Protein AF-0000000065836319 (afdb_homodimer)

Solvent-accessible surface area (backbone atoms only — not comparable to full-atom values): 7153 Å² total; per-residue (Å²): 93,76,47,77,40,39,25,77,70,63,59,29,60,67,56,48,50,39,41,51,50,47,42,59,68,40,61,36,52,79,43,80,46,77,33,65,90,71,24,29,36,38,37,32,33,34,78,82,41,46,71,67,59,45,51,50,27,38,43,72,52,71,42,54,74,104,92,77,47,77,39,39,24,77,69,62,60,30,60,66,56,49,50,38,40,53,50,46,42,60,69,40,61,38,51,76,45,78,47,76,33,66,91,72,22,29,37,40,36,32,34,34,79,82,41,47,71,67,58,44,51,50,26,38,43,72,52,69,41,56,74,105

Secondary structure (DSSP, 8-state):
-EEEEE-TT---HHHHHHHHHHHHTSTTEEEEEEETTTTEEEEEE-TT--HHHHHHHHHHTT----/-EEEEE-TT---HHHHHHHHHHHHTSTTEEEEEEETTTTEEEEEE-TT--HHHHHHHHHHTT----

Organism: Helicobacter pylori (strain ATCC 700392 / 26695) (NCBI:txid85962)

Foldseek 3Di:
DDDDDDDPPDDDPVLVVQLCVLLVPDPFWDDWDDDPPVRDIDTGGDPPDDPVSSCVSNVVSVDDDD/DDDDDDDPPDDDPVLVVQLCVLLVPDPFWDDWDDDPPVRDIDTGGDPPDDPVSSCVSNVVSVDDDD

Nearest PDB structures (foldseek):
  1yg0-assembly1_A  TM=7.854E-01  e=1.197E-08  Helicobacter pylori 26695
  1fvs-assembly1_A  TM=8.976E-01  e=2.262E-03  Saccharomyces cerevisiae
  1fvq-assembly1_A  TM=8.841E-01  e=6.621E-03  Saccharomyces cerevisiae
  7dv8-assembly1_K  TM=7.491E-01  e=2.172E-01  Oryza sativa Japonica Group
  7bnt-assembly1_A  TM=7.157E-01  e=2.172E-01  synthetic construct

pLDDT: mean 91.78, std 7.47, range [71.19, 98.69]

InterPro domains:
  IPR000428 Copper ion binding protein [PR00944] (2-14)
  IPR000428 Copper ion binding protein [PR00944] (14-27)
  IPR000428 Copper ion binding protein [PR00944] (27-40)
  IPR000428 Copper ion binding protein [PR00944] (40-52)
  IPR000428 Copper ion binding protein [PR00944] (52-65)
  IPR006121 Heavy metal-associated domain, HMA [PF00403] (4-62)
  IPR006121 Heavy metal-associated domain, HMA [PS50846] (1-66)
  IPR006121 Heavy metal-associated domain, HMA [cd00371] (4-65)
  IPR006122 Heavy metal-associated domain, copper ion-binding [TIGR00003] (2-66)
  IPR017969 Heavy-metal-associated, conserved site [PS01047] (7-36)
  IPR036163 Heavy metal-associated domain superfamily [SSF55008] (1-65)

GO terms:
  GO:0005515 protein binding (F, IPI)

Structure (mmCIF, N/CA/C/O backbone):
data_AF-0000000065836319-model_v1
#
loop_
_entity.id
_entity.type
_entity.pdbx_description
1 polymer 'COP-associated protein'
#
loop_
_atom_site.group_PDB
_atom_site.id
_atom_site.type_symbol
_atom_site.label_atom_id
_atom_site.label_alt_id
_atom_site.label_comp_id
_atom_site.label_asym_id
_atom_site.label_entity_id
_atom_site.label_seq_id
_atom_site.pdbx_PDB_ins_code
_atom_site.Cartn_x
_atom_site.Cartn_y
_atom_site.Cartn_z
_atom_site.occupa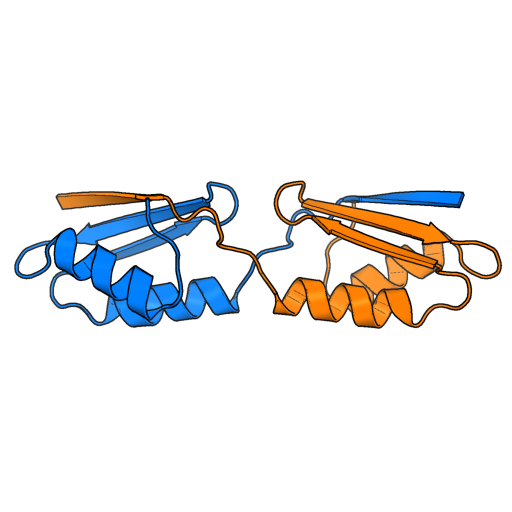ncy
_atom_site.B_iso_or_equiv
_atom_site.auth_seq_id
_atom_site.auth_comp_id
_atom_site.auth_asym_id
_atom_site.auth_atom_id
_atom_site.pdbx_PDB_model_num
ATOM 1 N N . MET A 1 1 ? 5.508 25.688 8.758 1 93.94 1 MET A N 1
ATOM 2 C CA . MET A 1 1 ? 6.453 24.688 9.234 1 93.94 1 MET A CA 1
ATOM 3 C C . MET A 1 1 ? 6.285 23.375 8.461 1 93.94 1 MET A C 1
ATOM 5 O O . MET A 1 1 ? 5.246 23.156 7.836 1 93.94 1 MET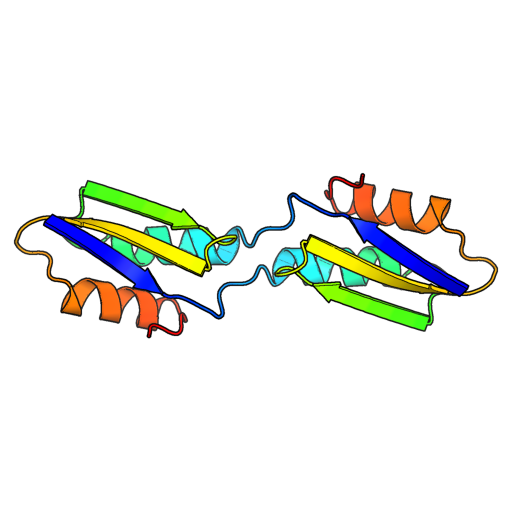 A O 1
ATOM 9 N N . LYS A 1 2 ? 7.355 22.641 8.375 1 96.31 2 LYS A N 1
ATOM 10 C CA . LYS A 1 2 ? 7.336 21.359 7.672 1 96.31 2 LYS A CA 1
ATOM 11 C C . LYS A 1 2 ? 7.957 20.25 8.523 1 96.31 2 LYS A C 1
ATOM 13 O O . LYS A 1 2 ? 8.992 20.453 9.164 1 96.31 2 LYS A O 1
ATOM 18 N N . ALA A 1 3 ? 7.254 19.156 8.531 1 96.62 3 ALA A N 1
ATOM 19 C CA . ALA A 1 3 ? 7.781 18.016 9.258 1 96.62 3 ALA A CA 1
ATOM 20 C C . ALA A 1 3 ? 7.699 16.734 8.422 1 96.62 3 ALA A C 1
ATOM 22 O O . ALA A 1 3 ? 6.773 16.578 7.625 1 96.62 3 ALA A O 1
ATOM 23 N N . THR A 1 4 ? 8.688 15.961 8.625 1 96.69 4 THR A N 1
ATOM 24 C CA . THR A 1 4 ? 8.703 14.641 8 1 96.69 4 THR A CA 1
ATOM 25 C C . THR A 1 4 ? 8.633 13.539 9.055 1 96.69 4 THR A C 1
ATOM 27 O O . THR A 1 4 ? 9.406 13.547 10.016 1 96.69 4 THR A O 1
ATOM 30 N N . PHE A 1 5 ? 7.68 12.648 8.859 1 96.25 5 PHE A N 1
ATOM 31 C CA . PHE A 1 5 ? 7.508 11.5 9.75 1 96.25 5 PHE A CA 1
ATOM 32 C C . PHE A 1 5 ? 7.836 10.203 9.023 1 96.25 5 PHE A C 1
ATOM 34 O O . PHE A 1 5 ? 7.352 9.969 7.914 1 96.25 5 PHE A O 1
ATOM 41 N N . GLN A 1 6 ? 8.625 9.406 9.68 1 94.31 6 GLN A N 1
ATOM 42 C CA . GLN A 1 6 ? 8.891 8.086 9.117 1 94.31 6 GLN A CA 1
ATOM 43 C C . GLN A 1 6 ? 7.801 7.098 9.523 1 94.31 6 GLN A C 1
ATOM 45 O O . GLN A 1 6 ? 7.453 6.992 10.703 1 94.31 6 GLN A O 1
ATOM 50 N N . VAL A 1 7 ? 7.285 6.484 8.5 1 90.12 7 VAL A N 1
ATOM 51 C CA . VAL A 1 7 ? 6.242 5.477 8.68 1 90.12 7 VAL A CA 1
ATOM 52 C C . VAL A 1 7 ? 6.668 4.168 8.016 1 90.12 7 VAL A C 1
ATOM 54 O O . VAL A 1 7 ? 6.164 3.811 6.949 1 90.12 7 VAL A O 1
ATOM 57 N N . PRO A 1 8 ? 7.383 3.373 8.695 1 85.19 8 PRO A N 1
ATOM 58 C CA . PRO A 1 8 ? 8.039 2.229 8.055 1 85.19 8 PRO A CA 1
ATOM 59 C C . PRO A 1 8 ? 7.055 1.122 7.676 1 85.19 8 PRO A C 1
ATOM 61 O O . PRO A 1 8 ? 7.344 0.306 6.797 1 85.19 8 PRO A O 1
ATOM 64 N N . SER A 1 9 ? 6.043 1.109 8.273 1 77.62 9 SER A N 1
ATOM 65 C CA . SER A 1 9 ? 5.145 -0.027 8.102 1 77.62 9 SER A CA 1
ATOM 66 C C . SER A 1 9 ? 4.102 0.255 7.023 1 77.62 9 SER 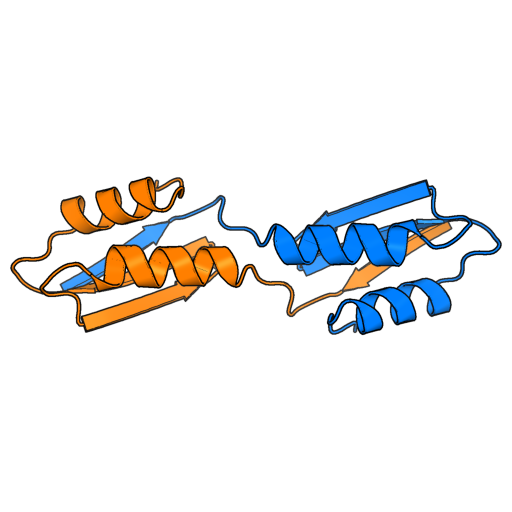A C 1
ATOM 68 O O . SER A 1 9 ? 3.238 -0.582 6.754 1 77.62 9 SER A O 1
ATOM 70 N N . ILE A 1 10 ? 4.207 1.288 6.488 1 78.25 10 ILE A N 1
ATOM 71 C CA . ILE A 1 10 ? 3.154 1.628 5.535 1 78.25 10 ILE A CA 1
ATOM 72 C C . ILE A 1 10 ? 3.295 0.765 4.281 1 78.25 10 ILE A C 1
ATOM 74 O O . ILE A 1 10 ? 4.398 0.591 3.762 1 78.25 10 ILE A O 1
ATOM 78 N N . THR A 1 11 ? 2.375 -0.174 4.129 1 71.56 11 THR A N 1
ATOM 79 C CA . THR A 1 11 ? 2.312 -1.039 2.957 1 71.56 11 THR A CA 1
ATOM 80 C C . THR A 1 11 ? 0.868 -1.244 2.51 1 71.56 11 THR A C 1
ATOM 82 O O . THR A 1 11 ? -0.066 -0.984 3.273 1 71.56 11 THR A O 1
ATOM 85 N N . CYS A 1 12 ? 0.657 -1.579 1.298 1 71.25 12 CYS A N 1
ATOM 86 C CA . CYS A 1 12 ? -0.687 -1.751 0.757 1 71.25 12 CYS A CA 1
ATOM 87 C C . CYS A 1 12 ? -1.161 -3.189 0.922 1 71.25 12 CYS A C 1
ATOM 89 O O . CYS A 1 12 ? -0.648 -4.098 0.264 1 71.25 12 CYS A O 1
ATOM 91 N N . ASN A 1 13 ? -2.01 -3.352 1.911 1 72.62 13 ASN A N 1
ATOM 92 C CA . ASN A 1 13 ? -2.535 -4.691 2.152 1 72.62 13 ASN A CA 1
ATOM 93 C C . ASN A 1 13 ? -3.529 -5.109 1.072 1 72.62 13 ASN A C 1
ATOM 95 O O . ASN A 1 13 ? -3.492 -6.242 0.592 1 72.62 13 ASN A O 1
ATOM 99 N N . HIS A 1 14 ? -4.289 -4.238 0.64 1 76 14 HIS A N 1
ATOM 100 C CA . HIS A 1 14 ? -5.324 -4.605 -0.322 1 76 14 HIS A CA 1
ATOM 101 C C . HIS A 1 14 ? -4.711 -5.055 -1.644 1 76 14 HIS A C 1
ATOM 103 O O . HIS A 1 14 ? -5.18 -6.02 -2.254 1 76 14 HIS A O 1
ATOM 109 N N . CYS A 1 15 ? -3.762 -4.367 -2.059 1 79.31 15 CYS A N 1
ATOM 110 C CA . CYS A 1 15 ? -3.082 -4.754 -3.289 1 79.31 15 CYS A CA 1
ATOM 111 C C . CYS A 1 15 ? -2.428 -6.125 -3.143 1 79.31 15 CYS A C 1
ATOM 113 O O . CYS A 1 15 ? -2.545 -6.969 -4.031 1 79.31 15 CYS A O 1
ATOM 115 N N . VAL A 1 16 ? -1.792 -6.262 -2.059 1 85.06 16 VAL A N 1
ATOM 116 C CA . VAL A 1 16 ? -1.149 -7.543 -1.785 1 85.06 16 VAL A CA 1
ATOM 117 C C . VAL A 1 16 ? -2.195 -8.656 -1.781 1 85.06 16 VAL A C 1
ATOM 119 O O . VAL A 1 16 ? -1.996 -9.703 -2.393 1 85.06 16 VAL A O 1
ATOM 122 N N . ASP A 1 17 ? -3.318 -8.383 -1.154 1 87.12 17 ASP A N 1
ATOM 123 C CA . ASP A 1 17 ? -4.398 -9.359 -1.085 1 87.12 17 ASP A CA 1
ATOM 124 C C . ASP A 1 17 ? -4.891 -9.734 -2.48 1 87.12 17 ASP A C 1
ATOM 126 O O . ASP A 1 17 ? -5.113 -10.914 -2.77 1 87.12 17 ASP A O 1
ATOM 130 N N . LYS A 1 18 ? -5.09 -8.742 -3.363 1 89.06 18 LYS A N 1
ATOM 131 C CA . LYS A 1 18 ? -5.566 -8.992 -4.719 1 89.06 18 LYS A CA 1
ATOM 132 C C . LYS A 1 18 ? -4.57 -9.836 -5.508 1 89.06 18 LYS A C 1
ATOM 134 O O . LYS A 1 18 ? -4.957 -10.773 -6.207 1 89.06 18 LYS A O 1
ATOM 139 N N . ILE A 1 19 ? -3.344 -9.508 -5.352 1 92.44 19 ILE A N 1
ATOM 140 C CA . ILE A 1 19 ? -2.307 -10.25 -6.059 1 92.44 19 ILE A CA 1
ATOM 141 C C . ILE A 1 19 ? -2.309 -11.711 -5.598 1 92.44 19 ILE A C 1
ATOM 143 O O . ILE A 1 19 ? -2.307 -12.625 -6.418 1 92.44 19 ILE A O 1
ATOM 147 N N . GLU A 1 20 ? -2.332 -11.867 -4.301 1 93.94 20 GLU A N 1
ATOM 148 C CA . GLU A 1 20 ? -2.322 -13.227 -3.758 1 93.94 20 GLU A CA 1
ATOM 149 C C . GLU A 1 20 ? -3.555 -14.008 -4.203 1 93.94 20 GLU A C 1
ATOM 151 O O . GLU A 1 20 ? -3.467 -15.203 -4.492 1 93.94 20 GLU A O 1
ATOM 156 N N . LYS A 1 21 ? -4.625 -13.312 -4.316 1 95.12 21 LYS A N 1
ATOM 157 C CA . LYS A 1 21 ? -5.855 -13.977 -4.742 1 95.12 21 LYS A CA 1
ATOM 158 C C . LYS A 1 21 ? -5.785 -14.375 -6.211 1 95.12 21 LYS A C 1
ATOM 160 O O . LYS A 1 21 ? -5.941 -15.555 -6.543 1 95.12 21 LYS A O 1
ATOM 165 N N . PHE A 1 22 ? -5.465 -13.461 -7.07 1 96.31 22 PHE A N 1
ATOM 166 C CA . PHE A 1 22 ? -5.496 -13.703 -8.508 1 96.31 22 PHE A CA 1
ATOM 167 C C . PHE A 1 22 ? -4.406 -14.695 -8.914 1 96.31 22 PHE A C 1
ATOM 169 O O . PHE A 1 22 ? -4.656 -15.609 -9.695 1 96.31 22 PHE A O 1
ATOM 176 N N . VAL A 1 23 ? -3.258 -14.555 -8.359 1 97.38 23 VAL A N 1
ATOM 177 C CA . VAL A 1 23 ? -2.146 -15.43 -8.711 1 97.38 23 VAL A CA 1
ATOM 178 C C . VAL A 1 23 ? -2.316 -16.781 -8.016 1 97.38 23 VAL A C 1
ATOM 180 O O . VAL A 1 23 ? -2.004 -17.828 -8.586 1 97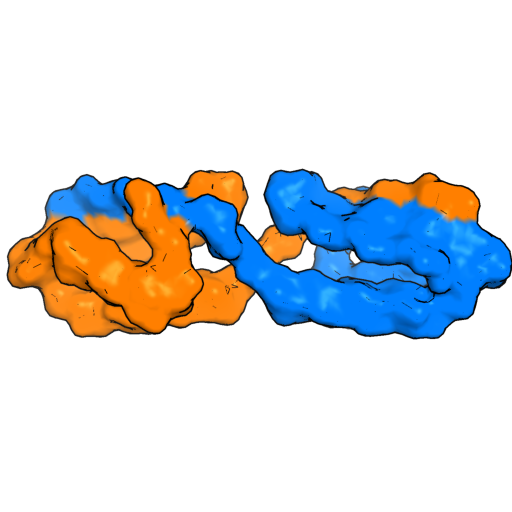.38 23 VAL A O 1
ATOM 183 N N . GLY A 1 24 ? -2.814 -16.719 -6.824 1 96.81 24 GLY A N 1
ATOM 184 C CA . GLY A 1 24 ? -3.01 -17.922 -6.035 1 96.81 24 GLY A CA 1
ATOM 185 C C . GLY A 1 24 ? -4.031 -18.859 -6.641 1 96.81 24 GLY A C 1
ATOM 186 O O . GLY A 1 24 ? -4.016 -20.062 -6.359 1 96.81 24 GLY A O 1
ATOM 187 N N . GLU A 1 25 ? -4.887 -18.422 -7.488 1 96.31 25 GLU A N 1
ATOM 188 C CA . GLU A 1 25 ? -5.941 -19.219 -8.109 1 96.31 25 GLU A CA 1
ATOM 189 C C . GLU A 1 25 ? -5.402 -20.016 -9.289 1 96.31 25 GLU A C 1
ATOM 191 O O . GLU A 1 25 ? -6.074 -20.922 -9.797 1 96.31 25 GLU A O 1
ATOM 196 N N . ILE A 1 26 ? -4.262 -19.766 -9.664 1 97.06 26 ILE A N 1
ATOM 197 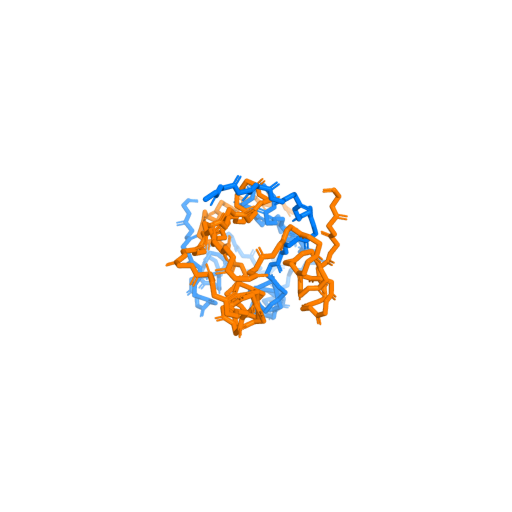C CA . ILE A 1 26 ? -3.668 -20.438 -10.812 1 97.06 26 ILE A CA 1
ATOM 198 C C . ILE A 1 26 ? -3.168 -21.812 -10.398 1 97.06 26 ILE A C 1
ATOM 200 O O . ILE A 1 26 ? -2.355 -21.938 -9.477 1 97.06 26 ILE A O 1
ATOM 204 N N . GLU A 1 27 ? -3.598 -22.812 -11.016 1 98 27 GLU A N 1
ATOM 205 C CA . GLU A 1 27 ? -3.107 -24.172 -10.766 1 98 27 GLU A CA 1
ATOM 206 C C . GLU A 1 27 ? -1.604 -24.266 -11.016 1 98 27 GLU A C 1
ATOM 208 O O . GLU A 1 27 ? -1.107 -23.797 -12.039 1 98 27 GLU A O 1
ATOM 213 N N . GLY A 1 28 ? -0.896 -24.812 -9.961 1 98.38 28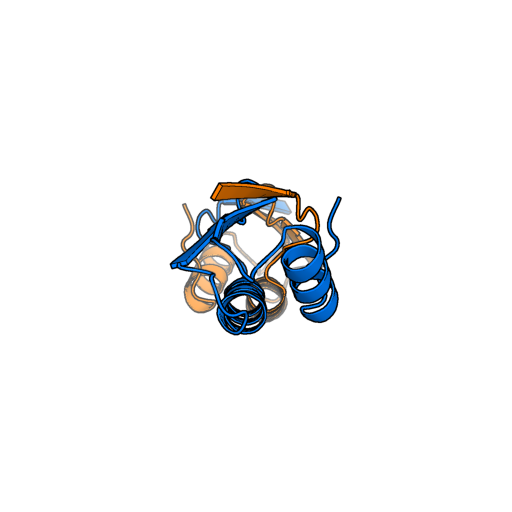 GLY A N 1
ATOM 214 C CA . GLY A 1 28 ? 0.538 -25 -10.117 1 98.38 28 GLY A CA 1
ATOM 215 C C . GLY A 1 28 ? 1.357 -24.016 -9.312 1 98.38 28 GLY A C 1
ATOM 216 O O . GLY A 1 28 ? 2.574 -24.172 -9.18 1 98.38 28 GLY A O 1
ATOM 217 N N . VAL A 1 29 ? 0.667 -23.047 -8.852 1 98 29 VAL A N 1
ATOM 218 C CA . VAL A 1 29 ? 1.355 -22.094 -7.984 1 98 29 VAL A CA 1
ATOM 219 C C . VAL A 1 29 ? 1.477 -22.672 -6.574 1 98 29 VAL A C 1
ATOM 221 O O . VAL A 1 29 ? 0.492 -23.156 -6.008 1 98 29 VAL A O 1
ATOM 224 N N . SER A 1 30 ? 2.613 -22.5 -6 1 97.75 30 SER A N 1
ATOM 225 C CA . SER A 1 30 ? 2.836 -23.109 -4.695 1 97.75 30 SER A CA 1
ATOM 226 C C . SER A 1 30 ? 3.209 -22.062 -3.65 1 97.75 30 SER A C 1
ATOM 228 O O . SER A 1 30 ? 3.086 -22.312 -2.449 1 97.75 30 SER A O 1
ATOM 230 N N . PHE A 1 31 ? 3.756 -20.953 -4.195 1 97.88 31 PHE A N 1
ATOM 231 C CA . PHE A 1 31 ? 4.215 -19.922 -3.273 1 97.88 31 PHE A CA 1
ATOM 232 C C . PHE A 1 31 ? 4.137 -18.547 -3.918 1 97.88 31 PHE A C 1
ATOM 234 O O . PHE A 1 31 ? 4.426 -18.391 -5.105 1 97.88 31 PHE A O 1
ATOM 241 N N . ILE A 1 32 ? 3.686 -17.578 -3.133 1 97.06 32 ILE A N 1
ATOM 242 C CA . ILE A 1 32 ? 3.654 -16.172 -3.533 1 97.06 32 ILE A CA 1
ATOM 243 C C . ILE A 1 32 ? 4.277 -15.305 -2.439 1 97.06 32 ILE A C 1
ATOM 245 O O . ILE A 1 32 ? 3.938 -15.445 -1.262 1 97.06 32 ILE A O 1
ATOM 249 N N . ASP A 1 33 ? 5.156 -14.43 -2.852 1 95.56 33 ASP A N 1
ATOM 250 C CA . ASP A 1 33 ? 5.742 -13.438 -1.955 1 95.56 33 ASP A CA 1
ATOM 251 C C . ASP A 1 33 ? 5.676 -12.039 -2.57 1 95.56 33 ASP A C 1
ATOM 253 O O . ASP A 1 33 ? 6.344 -11.766 -3.57 1 95.56 33 ASP A O 1
ATOM 257 N N . VAL A 1 34 ? 4.82 -11.219 -2 1 91.75 34 VAL A N 1
ATOM 258 C CA . VAL A 1 34 ? 4.691 -9.844 -2.475 1 91.75 34 VAL A CA 1
ATOM 259 C C . VAL A 1 34 ? 5.516 -8.914 -1.589 1 91.75 34 VAL A C 1
ATOM 261 O O . VAL A 1 34 ? 5.344 -8.898 -0.368 1 91.75 34 VAL A O 1
ATOM 264 N N . SER A 1 35 ? 6.348 -8.18 -2.256 1 87.38 35 SER A N 1
ATOM 265 C CA . SER A 1 35 ? 7.145 -7.207 -1.519 1 87.38 35 SER A CA 1
ATOM 266 C C . SER A 1 35 ? 6.875 -5.789 -2.006 1 87.38 35 SER A C 1
ATOM 268 O O . SER A 1 35 ? 7.309 -5.406 -3.094 1 87.38 35 SER A O 1
ATOM 270 N N . VAL A 1 36 ? 6.332 -5.098 -1.236 1 82.19 36 VAL A N 1
ATOM 271 C CA . VAL A 1 36 ? 6.07 -3.703 -1.577 1 82.19 36 VAL A CA 1
ATOM 272 C C . VAL A 1 36 ? 7.379 -2.916 -1.572 1 82.19 36 VAL A C 1
ATOM 274 O O . VAL A 1 36 ? 7.602 -2.062 -2.434 1 82.19 36 VAL A O 1
ATOM 277 N N . GLU A 1 37 ? 8.203 -3.252 -0.619 1 77.69 37 GLU A N 1
ATOM 278 C CA . GLU A 1 37 ? 9.492 -2.574 -0.498 1 77.69 37 GLU A CA 1
ATOM 279 C C . GLU A 1 37 ? 10.336 -2.766 -1.756 1 77.69 37 GLU A C 1
ATOM 281 O O . GLU A 1 37 ? 10.938 -1.812 -2.256 1 77.69 37 GLU A O 1
ATOM 286 N N . LYS A 1 38 ? 10.234 -3.992 -2.258 1 85.19 38 LYS A N 1
ATOM 287 C CA . LYS A 1 38 ? 11.047 -4.32 -3.426 1 85.19 38 LYS A CA 1
ATOM 288 C C . LYS A 1 38 ? 10.266 -4.102 -4.719 1 85.19 38 LYS A C 1
ATOM 290 O O . LYS A 1 38 ? 10.805 -4.27 -5.812 1 85.19 38 LYS A O 1
ATOM 295 N N . LYS A 1 39 ? 9.125 -3.744 -4.543 1 86.31 39 LYS A N 1
ATOM 296 C CA . LYS A 1 39 ? 8.234 -3.57 -5.688 1 86.31 39 LYS A CA 1
ATOM 297 C C . LYS A 1 39 ? 8.266 -4.793 -6.598 1 86.31 39 LYS A C 1
ATOM 299 O O . LYS A 1 39 ? 8.453 -4.664 -7.809 1 86.31 39 LYS A O 1
ATOM 304 N N . SER A 1 40 ? 8.023 -5.941 -5.957 1 93.44 40 SER A N 1
ATOM 305 C CA . SER A 1 40 ? 8.125 -7.176 -6.727 1 93.44 40 SER A CA 1
ATOM 306 C C . SER A 1 40 ? 7.234 -8.273 -6.145 1 93.44 40 SER A C 1
ATOM 308 O O . SER A 1 40 ? 6.816 -8.188 -4.988 1 93.44 40 SER A O 1
ATOM 310 N N . VAL A 1 41 ? 7.031 -9.219 -7.035 1 95.75 41 VAL A N 1
ATOM 311 C CA . VAL A 1 41 ? 6.301 -10.43 -6.668 1 95.75 41 VAL A CA 1
ATOM 312 C C . VAL A 1 41 ? 7.102 -11.664 -7.086 1 95.75 41 VAL A C 1
ATOM 314 O O . VAL A 1 41 ? 7.473 -11.805 -8.25 1 95.75 41 VAL A O 1
ATOM 317 N N . VAL A 1 42 ? 7.379 -12.469 -6.141 1 97.75 42 VAL A N 1
ATOM 318 C CA . VAL A 1 42 ? 8.023 -13.742 -6.414 1 97.75 42 VAL A CA 1
ATOM 319 C C . VAL A 1 42 ? 6.988 -14.867 -6.398 1 97.75 42 VAL A C 1
ATOM 321 O O . VAL A 1 42 ? 6.176 -14.953 -5.477 1 97.75 42 VAL A O 1
ATOM 324 N N . VAL A 1 43 ? 7.109 -15.711 -7.422 1 98.06 43 VAL A N 1
ATOM 325 C CA . VAL A 1 43 ? 6.148 -16.812 -7.52 1 98.06 43 VAL A CA 1
ATOM 326 C C . VAL A 1 43 ? 6.887 -18.125 -7.785 1 98.06 43 VAL A C 1
ATOM 328 O O . VAL A 1 43 ? 7.742 -18.188 -8.664 1 98.06 43 VAL A O 1
ATOM 331 N N . GLU A 1 44 ? 6.605 -19.078 -6.957 1 98.69 44 GLU A N 1
ATOM 332 C CA . GLU A 1 44 ? 7 -20.453 -7.258 1 98.69 44 GLU A CA 1
ATOM 333 C C . GLU A 1 44 ? 5.852 -21.234 -7.891 1 98.69 44 GLU A C 1
ATOM 335 O O . GLU A 1 44 ? 4.727 -21.203 -7.391 1 98.69 44 GLU A O 1
ATOM 340 N N . PHE A 1 45 ? 6.188 -21.938 -8.969 1 98.44 45 PHE A N 1
ATOM 341 C CA . PHE A 1 45 ? 5.109 -22.578 -9.711 1 98.44 45 PHE A CA 1
ATOM 342 C C . PHE A 1 45 ? 5.648 -23.734 -10.555 1 98.44 45 PHE A C 1
ATOM 344 O O . PHE A 1 45 ? 6.855 -23.812 -10.797 1 98.44 45 PHE A O 1
ATOM 351 N N . ASP A 1 46 ? 4.715 -24.578 -10.852 1 98.31 46 ASP A N 1
ATOM 352 C CA . ASP A 1 46 ? 4.969 -25.672 -11.789 1 98.31 46 ASP A CA 1
ATOM 353 C C . ASP A 1 46 ? 3.803 -25.844 -12.758 1 98.31 46 ASP A C 1
ATOM 355 O O . ASP A 1 46 ? 2.785 -25.156 -12.641 1 98.31 46 ASP A O 1
ATOM 359 N N . ALA A 1 47 ? 4.188 -26.594 -13.719 1 97.06 47 ALA A N 1
ATOM 360 C CA . ALA A 1 47 ? 3.102 -26.859 -14.656 1 97.06 47 ALA A CA 1
ATOM 361 C C . ALA A 1 47 ? 1.827 -27.266 -13.922 1 97.06 47 ALA A C 1
ATOM 363 O O . ALA A 1 47 ? 1.883 -27.969 -12.922 1 97.06 47 ALA A O 1
ATOM 364 N N . PRO A 1 48 ? 0.796 -26.703 -14.383 1 98.12 48 PRO A N 1
ATOM 365 C CA . PRO A 1 48 ? 0.516 -26.078 -15.672 1 98.12 48 PRO A CA 1
ATOM 366 C C . PRO A 1 48 ? 0.675 -24.562 -15.633 1 98.12 48 PRO A C 1
ATOM 368 O O . PRO A 1 48 ? 0.501 -23.891 -16.656 1 98.12 48 PRO A O 1
ATOM 371 N N . ALA A 1 49 ? 1.052 -24.047 -14.547 1 98 49 ALA A N 1
ATOM 372 C CA . ALA A 1 49 ? 1.279 -22.609 -14.477 1 98 49 ALA A CA 1
ATOM 373 C C . ALA A 1 49 ? 2.477 -22.203 -15.328 1 98 49 ALA A C 1
ATOM 375 O O . ALA A 1 49 ? 3.455 -22.938 -15.43 1 98 49 ALA A O 1
ATOM 376 N N . THR A 1 50 ? 2.342 -21 -15.93 1 97.75 50 THR A N 1
ATOM 377 C CA . THR A 1 50 ? 3.43 -20.406 -16.703 1 97.75 50 THR A CA 1
ATOM 378 C C . THR A 1 50 ? 3.676 -18.953 -16.25 1 97.75 50 THR A C 1
ATOM 380 O O . THR A 1 50 ? 2.838 -18.359 -15.578 1 97.75 50 THR A O 1
ATOM 383 N N . GLN A 1 51 ? 4.766 -18.453 -16.672 1 97.31 51 GLN A N 1
ATOM 384 C CA . GLN A 1 51 ? 5.062 -17.062 -16.359 1 97.31 51 GLN A CA 1
ATOM 385 C C . GLN A 1 51 ? 4.035 -16.125 -17 1 97.31 51 GLN A C 1
ATOM 387 O O . GLN A 1 51 ? 3.652 -15.117 -16.406 1 97.31 51 GLN A O 1
ATOM 392 N N . ASP A 1 52 ? 3.629 -16.547 -18.203 1 96.94 52 ASP A N 1
ATOM 393 C CA . ASP A 1 52 ? 2.662 -15.719 -18.922 1 96.94 52 ASP A CA 1
ATOM 394 C C . ASP A 1 52 ? 1.322 -15.68 -18.203 1 96.94 52 ASP A C 1
ATOM 396 O O . ASP A 1 52 ? 0.698 -14.617 -18.094 1 96.94 52 ASP A O 1
ATOM 400 N N . LEU A 1 53 ? 0.921 -16.781 -17.703 1 97.19 53 LEU A N 1
ATOM 401 C CA . LEU A 1 53 ? -0.327 -16.859 -16.953 1 97.19 53 LEU A CA 1
ATOM 402 C C . LEU A 1 53 ? -0.257 -16 -15.695 1 97.19 53 LEU A C 1
ATOM 404 O O . LEU A 1 53 ? -1.221 -15.305 -15.359 1 97.19 53 LEU A O 1
ATOM 408 N N . ILE A 1 54 ? 0.854 -16.016 -15.039 1 97.56 54 ILE A N 1
ATOM 409 C CA . ILE A 1 54 ? 1.045 -15.266 -13.805 1 97.56 54 ILE A CA 1
ATOM 410 C C . ILE A 1 54 ? 1.051 -13.773 -14.109 1 97.56 54 ILE A C 1
ATOM 412 O O . ILE A 1 54 ? 0.422 -12.984 -13.398 1 97.56 54 ILE A O 1
ATOM 416 N N . LYS A 1 55 ? 1.703 -13.438 -15.125 1 96.62 55 LYS A N 1
ATOM 417 C CA . LYS A 1 55 ? 1.727 -12.039 -15.547 1 96.62 55 LYS A CA 1
ATOM 418 C C . LYS A 1 55 ? 0.318 -11.523 -15.82 1 96.62 55 LYS A C 1
ATOM 420 O O . LYS A 1 55 ? -0.039 -10.414 -15.406 1 96.62 55 LYS A O 1
ATOM 425 N N . GLU A 1 56 ? -0.398 -12.336 -16.516 1 96.75 56 GLU A N 1
ATOM 426 C CA . GLU A 1 56 ? -1.776 -11.969 -16.828 1 96.75 56 GLU A CA 1
ATOM 427 C C . GLU A 1 56 ? -2.6 -11.781 -15.555 1 96.75 56 GLU A C 1
ATOM 429 O O . GLU A 1 56 ? -3.406 -10.852 -15.461 1 96.75 56 GLU A O 1
ATOM 434 N N . ALA A 1 57 ? -2.4 -12.602 -14.656 1 96.56 57 ALA A N 1
ATOM 435 C CA . ALA A 1 57 ? -3.105 -12.508 -13.383 1 96.56 57 ALA A CA 1
ATOM 436 C C . ALA A 1 57 ? -2.74 -11.219 -12.648 1 96.56 57 ALA A C 1
ATOM 438 O O . ALA A 1 57 ? -3.596 -10.594 -12.023 1 96.56 57 ALA A O 1
ATOM 439 N N . LEU A 1 58 ? -1.461 -10.875 -12.695 1 95.25 58 LEU A N 1
ATOM 440 C CA . LEU A 1 58 ? -1.014 -9.633 -12.078 1 95.25 58 LEU A CA 1
ATOM 441 C C . LEU A 1 58 ? -1.664 -8.43 -12.758 1 95.25 58 LEU A C 1
ATOM 443 O O . LEU A 1 58 ? -2.098 -7.492 -12.078 1 95.25 58 LEU A O 1
ATOM 447 N N . LEU A 1 59 ? -1.807 -8.531 -14.062 1 93.88 59 LEU A N 1
ATOM 448 C CA . LEU A 1 59 ? -2.469 -7.473 -14.82 1 93.88 59 LEU A CA 1
ATOM 449 C C . LEU A 1 59 ? -3.951 -7.402 -14.469 1 93.88 59 LEU A C 1
ATOM 451 O O . LEU A 1 59 ? -4.496 -6.312 -14.273 1 93.88 59 LEU A O 1
ATOM 455 N N . ASP A 1 60 ? -4.527 -8.5 -14.273 1 93.81 60 ASP A N 1
ATOM 456 C CA . ASP A 1 60 ? -5.934 -8.578 -13.898 1 93.81 60 ASP A CA 1
ATOM 457 C C . ASP A 1 60 ? -6.156 -8.023 -12.492 1 93.81 60 ASP A C 1
ATOM 459 O O . ASP A 1 60 ? -7.223 -7.48 -12.203 1 93.81 60 ASP A O 1
ATOM 463 N N . ALA A 1 61 ? -5.141 -8.164 -11.742 1 90.56 61 ALA A N 1
ATOM 464 C CA . ALA A 1 61 ? -5.203 -7.645 -10.383 1 90.56 61 ALA A CA 1
ATOM 465 C C . ALA A 1 61 ? -4.98 -6.137 -10.359 1 90.56 61 ALA A C 1
ATOM 467 O O . ALA A 1 61 ? -4.984 -5.516 -9.289 1 90.56 61 ALA A O 1
ATOM 468 N N . GLY A 1 62 ? -4.754 -5.609 -11.539 1 89.12 62 GLY A N 1
ATOM 469 C CA . GLY A 1 62 ? -4.625 -4.164 -11.609 1 89.12 62 GLY A CA 1
ATOM 470 C C . GLY A 1 62 ? -3.191 -3.686 -11.469 1 89.12 62 GLY A C 1
ATOM 471 O O . GLY A 1 62 ? -2.949 -2.506 -11.211 1 89.12 62 GLY A O 1
ATOM 472 N N . GLN A 1 63 ? -2.27 -4.684 -11.641 1 89.31 63 GLN A N 1
ATOM 473 C CA . GLN A 1 63 ? -0.867 -4.312 -11.469 1 89.31 63 GLN A CA 1
ATOM 474 C C . GLN A 1 63 ? -0.198 -4.051 -12.812 1 89.31 63 GLN A C 1
ATOM 476 O O . GLN A 1 63 ? -0.533 -4.691 -13.812 1 89.31 63 GLN A O 1
ATOM 481 N N . GLU A 1 64 ? 0.643 -3.098 -12.766 1 89.31 64 GLU A N 1
ATOM 482 C CA . GLU A 1 64 ? 1.591 -2.963 -13.867 1 89.31 64 GLU A CA 1
ATOM 483 C C . GLU A 1 64 ? 2.779 -3.902 -13.688 1 89.31 64 GLU A C 1
ATOM 485 O O . GLU A 1 64 ? 3.355 -3.988 -12.602 1 89.31 64 GLU A O 1
ATOM 490 N N . VAL A 1 65 ? 2.975 -4.688 -14.711 1 89.38 65 VAL A N 1
ATOM 491 C CA . VAL A 1 65 ? 4.09 -5.625 -14.664 1 89.38 65 VAL A CA 1
ATOM 492 C C . VAL A 1 65 ? 5.102 -5.289 -15.758 1 89.38 65 VAL A C 1
ATOM 494 O O . VAL A 1 65 ? 4.723 -5.031 -16.906 1 89.38 65 VAL A O 1
ATOM 497 N N . VAL A 1 66 ? 6.328 -5.188 -15.289 1 81.75 66 VAL A N 1
ATOM 498 C CA . VAL A 1 66 ? 7.367 -4.926 -16.281 1 81.75 66 VAL A CA 1
ATOM 499 C C . VAL A 1 66 ? 8.227 -6.172 -16.469 1 81.75 66 VAL A C 1
ATOM 501 O O . VAL A 1 66 ? 8.344 -7 -15.57 1 81.75 66 VAL A O 1
ATOM 504 N N . MET B 1 1 ? 9.703 -24.125 -10.516 1 93.94 1 MET B N 1
ATOM 505 C CA . MET B 1 1 ? 10.258 -22.922 -11.141 1 93.94 1 MET B CA 1
ATOM 506 C C . MET B 1 1 ? 9.93 -21.688 -10.312 1 93.94 1 MET B C 1
ATOM 508 O O . MET B 1 1 ? 9.023 -21.703 -9.477 1 93.94 1 MET B O 1
ATOM 512 N N . LYS B 1 2 ? 10.781 -20.688 -10.422 1 96.5 2 LYS B N 1
ATOM 513 C CA . LYS B 1 2 ? 10.594 -19.438 -9.703 1 96.5 2 LYS B CA 1
ATOM 514 C C . LYS B 1 2 ? 10.711 -18.234 -10.633 1 96.5 2 LYS B C 1
ATOM 516 O O . LYS B 1 2 ? 11.602 -18.203 -11.484 1 96.5 2 LYS B O 1
ATOM 521 N N . ALA B 1 3 ? 9.781 -17.359 -10.445 1 96.75 3 ALA B N 1
ATOM 522 C CA . ALA B 1 3 ? 9.836 -16.125 -11.242 1 96.75 3 ALA B CA 1
ATOM 523 C C . ALA B 1 3 ? 9.625 -14.898 -10.367 1 96.75 3 ALA B C 1
ATOM 525 O O . ALA B 1 3 ? 8.883 -14.945 -9.383 1 96.75 3 ALA B O 1
ATOM 526 N N . THR B 1 4 ? 10.328 -13.906 -10.766 1 96.75 4 THR B N 1
ATOM 527 C CA . THR B 1 4 ? 10.156 -12.609 -10.117 1 96.75 4 THR B CA 1
ATOM 528 C C . THR B 1 4 ? 9.578 -11.586 -11.094 1 96.75 4 THR B C 1
ATOM 530 O O . THR B 1 4 ? 10.094 -11.422 -12.203 1 96.75 4 THR B O 1
ATOM 533 N N . PHE B 1 5 ? 8.5 -10.953 -10.672 1 96.31 5 PHE B N 1
ATOM 534 C CA . PHE B 1 5 ? 7.855 -9.906 -11.461 1 96.31 5 PHE B CA 1
ATOM 535 C C . PHE B 1 5 ? 8 -8.547 -10.789 1 96.31 5 PHE B C 1
ATOM 537 O O . PHE B 1 5 ? 7.727 -8.414 -9.594 1 96.31 5 PHE B O 1
ATOM 544 N N . GLN B 1 6 ? 8.422 -7.598 -11.57 1 94.44 6 GLN B N 1
ATOM 545 C CA . GLN B 1 6 ? 8.461 -6.234 -11.039 1 94.44 6 GLN B CA 1
ATOM 546 C C . GLN B 1 6 ? 7.102 -5.559 -11.172 1 94.44 6 GLN B C 1
ATOM 548 O O . GLN B 1 6 ? 6.492 -5.574 -12.242 1 94.44 6 GLN B O 1
ATOM 553 N N . VAL B 1 7 ? 6.688 -5.078 -10.039 1 90.19 7 VAL B N 1
ATOM 554 C CA . VAL B 1 7 ? 5.414 -4.367 -9.953 1 90.19 7 VAL B CA 1
ATOM 555 C C . VAL B 1 7 ? 5.637 -2.979 -9.359 1 90.19 7 VAL B C 1
ATOM 557 O O . VAL B 1 7 ? 5.312 -2.736 -8.195 1 90.19 7 VAL B O 1
ATOM 560 N N . PRO B 1 8 ? 5.961 -2.035 -10.156 1 85.25 8 PRO B N 1
ATOM 561 C CA . PRO B 1 8 ? 6.426 -0.747 -9.641 1 85.25 8 PRO B CA 1
ATOM 562 C C . PRO B 1 8 ? 5.301 0.083 -9.023 1 85.25 8 PRO B C 1
ATOM 564 O O . PRO B 1 8 ? 5.559 0.964 -8.203 1 85.25 8 PRO B O 1
ATOM 567 N N . SER B 1 9 ? 4.215 -0.19 -9.391 1 77.31 9 SER B N 1
ATOM 568 C CA . SER B 1 9 ? 3.121 0.689 -8.992 1 77.31 9 SER B CA 1
ATOM 569 C C . SER B 1 9 ? 2.443 0.183 -7.723 1 77.31 9 SER B C 1
ATOM 571 O O . SER B 1 9 ? 1.479 0.787 -7.242 1 77.31 9 SER B O 1
ATOM 573 N N . ILE B 1 10 ? 2.932 -0.767 -7.242 1 78.19 10 ILE B N 1
ATOM 574 C CA . ILE B 1 10 ? 2.229 -1.339 -6.098 1 78.19 10 ILE B CA 1
ATOM 575 C C . ILE B 1 10 ? 2.41 -0.44 -4.879 1 78.19 10 ILE B C 1
ATOM 577 O O . ILE B 1 10 ? 3.52 0.024 -4.602 1 78.19 10 ILE B O 1
ATOM 581 N N . THR B 1 11 ? 1.312 0.256 -4.504 1 71.19 11 THR B N 1
ATOM 582 C CA . THR B 1 11 ? 1.292 1.113 -3.322 1 71.19 11 THR B CA 1
ATOM 583 C C . THR B 1 11 ? -0.025 0.959 -2.566 1 71.19 11 THR B C 1
ATOM 585 O O . THR B 1 11 ? -1.008 0.457 -3.115 1 71.19 11 THR B O 1
ATOM 588 N N . CYS B 1 12 ? -0.034 1.259 -1.324 1 71.38 12 CYS B N 1
ATOM 589 C CA . CYS B 1 12 ? -1.226 1.111 -0.497 1 71.38 12 CYS B CA 1
ATOM 590 C C . CYS B 1 12 ? -2.064 2.383 -0.519 1 71.38 12 CYS B C 1
ATOM 592 O O . CYS B 1 12 ? -1.667 3.404 0.045 1 71.38 12 CYS B O 1
ATOM 594 N N . ASN B 1 13 ? -3.102 2.314 -1.295 1 72.69 13 ASN B N 1
ATOM 595 C CA . ASN B 1 13 ? -3.979 3.477 -1.383 1 72.69 13 ASN B CA 1
ATOM 596 C C . ASN B 1 13 ? -4.789 3.666 -0.103 1 72.69 13 ASN B C 1
ATOM 598 O O . ASN B 1 13 ? -4.938 4.789 0.382 1 72.69 13 ASN B O 1
ATOM 602 N N . HIS B 1 14 ? -5.191 2.639 0.454 1 75.94 14 HIS B N 1
ATOM 603 C CA . HIS B 1 14 ? -6.051 2.764 1.628 1 75.94 14 HIS B CA 1
ATOM 604 C C . HIS B 1 14 ? -5.297 3.396 2.795 1 75.94 14 HIS B C 1
ATOM 606 O O . HIS B 1 14 ? -5.852 4.227 3.518 1 75.94 14 HIS B O 1
ATOM 612 N N . CYS B 1 15 ? -4.129 2.979 2.977 1 79.56 15 CYS B N 1
ATOM 613 C CA . CYS B 1 15 ? -3.316 3.562 4.039 1 79.56 15 CYS B CA 1
ATOM 614 C C . CYS B 1 15 ? -3.074 5.047 3.787 1 79.56 15 CYS B C 1
ATOM 616 O O . CYS B 1 15 ? -3.201 5.863 4.699 1 79.56 15 CYS B O 1
ATOM 618 N N . VAL B 1 16 ? -2.762 5.297 2.59 1 85.06 16 VAL B N 1
ATOM 619 C CA . VAL B 1 16 ? -2.535 6.688 2.213 1 85.06 16 VAL B CA 1
ATOM 620 C C . VAL B 1 16 ? -3.801 7.504 2.463 1 85.06 16 VAL B C 1
ATOM 622 O O . VAL B 1 16 ? -3.742 8.594 3.045 1 85.06 16 VAL B O 1
ATOM 625 N N . ASP B 1 17 ? -4.918 6.941 2.105 1 87.06 17 ASP B N 1
ATOM 626 C CA . ASP B 1 17 ? -6.199 7.613 2.297 1 87.06 17 ASP B CA 1
ATOM 627 C C . ASP B 1 17 ? -6.457 7.898 3.773 1 87.06 17 ASP B C 1
ATOM 629 O O . ASP B 1 17 ? -6.895 8.992 4.133 1 87.06 17 ASP B O 1
ATOM 633 N N . LYS B 1 18 ? -6.203 6.918 4.648 1 89.06 18 LYS B N 1
ATOM 634 C CA . LYS B 1 18 ? -6.422 7.082 6.082 1 89.06 18 LYS B CA 1
ATOM 635 C C . LYS B 1 18 ? -5.516 8.172 6.656 1 89.06 18 LYS B C 1
ATOM 637 O O . LYS B 1 18 ? -5.961 9 7.445 1 89.06 18 LYS B O 1
ATOM 642 N N . ILE B 1 19 ? -4.309 8.148 6.227 1 92.38 19 ILE B N 1
ATOM 643 C CA . ILE B 1 19 ? -3.357 9.148 6.707 1 92.38 19 ILE B CA 1
ATOM 644 C C . ILE B 1 19 ? -3.82 10.539 6.293 1 92.38 19 ILE B C 1
ATOM 646 O O . ILE B 1 19 ? -3.865 11.461 7.117 1 92.38 19 ILE B O 1
ATOM 650 N N . GLU B 1 20 ? -4.16 10.664 5.051 1 93.88 20 GLU B N 1
ATOM 651 C CA . GLU B 1 20 ? -4.605 11.961 4.555 1 93.88 20 GLU B CA 1
ATOM 652 C C . GLU B 1 20 ? -5.867 12.422 5.277 1 93.88 20 GLU B C 1
ATOM 654 O O . GLU B 1 20 ? -6.02 13.609 5.57 1 93.88 20 GLU B O 1
ATOM 659 N N . LYS B 1 21 ? -6.68 11.477 5.594 1 95 21 LYS B N 1
ATOM 660 C CA . LYS B 1 21 ? -7.914 11.82 6.301 1 95 21 LYS B CA 1
ATOM 661 C C . LYS B 1 21 ? -7.621 12.281 7.727 1 95 21 LYS B C 1
ATOM 663 O O . LYS B 1 21 ? -7.988 13.391 8.117 1 95 21 LYS B O 1
ATOM 668 N N . PHE B 1 22 ? -6.906 11.5 8.469 1 96.31 22 PHE B N 1
ATOM 669 C CA . PHE B 1 22 ? -6.684 11.773 9.891 1 96.31 22 PHE B CA 1
ATOM 670 C C . PHE B 1 22 ? -5.809 13.008 10.07 1 96.31 22 PHE B C 1
ATOM 672 O O . PHE B 1 22 ? -6.098 13.867 10.906 1 96.31 22 PHE B O 1
ATOM 679 N N . VAL B 1 23 ? -4.82 13.141 9.266 1 97.25 23 VAL B N 1
ATOM 680 C CA . VAL B 1 23 ? -3.914 14.281 9.383 1 97.25 23 VAL B CA 1
ATOM 681 C C . VAL B 1 23 ? -4.559 15.523 8.773 1 97.25 23 VAL B C 1
ATOM 683 O O . VAL B 1 23 ? -4.395 16.625 9.289 1 97.25 23 VAL B O 1
ATOM 686 N N . GLY B 1 24 ? -5.27 15.305 7.734 1 96.75 24 GLY B N 1
ATOM 687 C CA . GLY B 1 24 ? -5.922 16.406 7.039 1 96.75 24 GLY B CA 1
ATOM 688 C C . GLY B 1 24 ? -6.992 17.078 7.871 1 96.75 24 GLY B C 1
ATOM 689 O O . GLY B 1 24 ? -7.332 18.234 7.625 1 96.75 24 GLY B O 1
ATOM 690 N N . GLU B 1 25 ? -7.508 16.469 8.867 1 96.25 25 GLU B N 1
ATOM 691 C CA . GLU B 1 25 ? -8.562 17 9.727 1 96.25 25 GLU B CA 1
ATOM 692 C C . GLU B 1 25 ? -8 17.938 10.781 1 96.25 25 GLU B C 1
ATOM 694 O O . GLU B 1 25 ? -8.75 18.672 11.438 1 96.25 25 GLU B O 1
ATOM 699 N N . ILE B 1 26 ? -6.77 17.984 10.883 1 97 26 ILE B N 1
ATOM 700 C CA . ILE B 1 26 ? -6.129 18.828 11.891 1 97 26 ILE B CA 1
ATOM 701 C C . ILE B 1 26 ? -6.09 20.266 11.406 1 97 26 ILE B C 1
ATOM 703 O O . ILE B 1 26 ? -5.551 20.562 10.336 1 97 26 ILE B O 1
ATOM 707 N N . GLU B 1 27 ? -6.613 21.156 12.133 1 97.94 27 GLU B N 1
ATOM 708 C CA . GLU B 1 27 ? -6.535 22.578 11.812 1 97.94 27 GLU B CA 1
ATOM 709 C C . GLU B 1 27 ? -5.09 23.047 11.734 1 97.94 27 GLU B C 1
ATOM 711 O O . GLU B 1 27 ? -4.277 22.75 12.609 1 97.94 2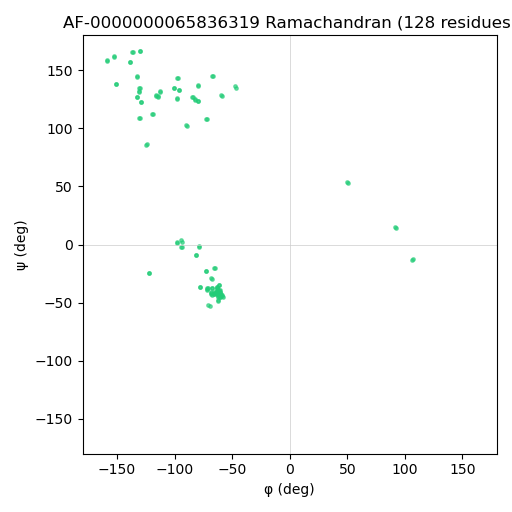7 GLU B O 1
ATOM 716 N N . GLY B 1 28 ? -4.789 23.734 10.555 1 98.31 28 GLY B N 1
ATOM 717 C CA . GLY B 1 28 ? -3.445 24.266 10.398 1 98.31 28 GLY B CA 1
ATOM 718 C C . GLY B 1 28 ? -2.6 23.484 9.414 1 98.31 28 GLY B C 1
ATOM 719 O O . GLY B 1 28 ? -1.52 23.922 9.023 1 98.31 28 GLY B O 1
ATOM 720 N N . VAL B 1 29 ? -3.123 22.359 9.102 1 98 29 VAL B N 1
ATOM 721 C CA . VAL B 1 29 ? -2.426 21.578 8.078 1 98 29 VAL B CA 1
ATOM 722 C C . VAL B 1 29 ? -2.764 22.125 6.695 1 98 29 VAL B C 1
ATOM 724 O O . VAL B 1 29 ? -3.938 22.312 6.367 1 98 29 VAL B O 1
ATOM 727 N N . SER B 1 30 ? -1.767 22.234 5.875 1 97.69 30 SER B N 1
ATOM 728 C CA . SER B 1 30 ? -1.994 22.828 4.562 1 97.69 30 SER B CA 1
ATOM 729 C C . SER B 1 30 ? -1.605 21.875 3.441 1 97.69 30 SER B C 1
ATOM 731 O O . SER B 1 30 ? -2.049 22.047 2.301 1 97.69 30 SER B O 1
ATOM 733 N N . PHE B 1 31 ? -0.694 20.969 3.832 1 97.81 31 PHE B N 1
ATOM 734 C CA . PHE B 1 31 ? -0.203 20.047 2.807 1 97.81 31 PHE B CA 1
ATOM 735 C C . PHE B 1 31 ? 0.207 18.719 3.418 1 97.81 31 PHE B C 1
ATOM 737 O O . PHE B 1 31 ? 0.778 18.688 4.508 1 97.81 31 PHE B O 1
ATOM 744 N N . ILE B 1 32 ? -0.15 17.625 2.732 1 97.06 32 ILE B N 1
ATOM 745 C CA . ILE B 1 32 ? 0.258 16.281 3.098 1 97.06 32 ILE B CA 1
ATOM 746 C C . ILE B 1 32 ? 0.822 15.562 1.872 1 97.06 32 ILE B C 1
ATOM 748 O O . ILE B 1 32 ? 0.21 15.57 0.802 1 97.06 32 ILE B O 1
ATOM 752 N N . ASP B 1 33 ? 1.963 14.961 2.061 1 95.56 33 ASP B N 1
ATOM 753 C CA . ASP B 1 33 ? 2.564 14.117 1.034 1 95.56 33 ASP B CA 1
ATOM 754 C C . ASP B 1 33 ? 2.986 12.766 1.612 1 95.56 33 ASP B C 1
ATOM 756 O O . ASP B 1 33 ? 3.9 12.695 2.438 1 95.56 33 ASP B O 1
ATOM 760 N N . VAL B 1 34 ? 2.258 11.727 1.229 1 91.75 34 VAL B N 1
ATOM 761 C CA . VAL B 1 34 ? 2.584 10.383 1.685 1 91.75 34 VAL B CA 1
ATOM 762 C C . VAL B 1 34 ? 3.396 9.656 0.614 1 91.75 34 VAL B C 1
ATOM 764 O O . VAL B 1 34 ? 2.969 9.562 -0.539 1 91.75 34 VAL B O 1
ATOM 767 N N . SER B 1 35 ? 4.512 9.195 1.057 1 87.38 35 SER B N 1
ATOM 768 C CA . SER B 1 35 ? 5.344 8.43 0.137 1 87.38 35 SER B CA 1
ATOM 769 C C . SER B 1 35 ? 5.547 7 0.632 1 87.38 35 SER B C 1
ATOM 771 O O . SER B 1 35 ? 6.285 6.766 1.591 1 87.38 35 SER B O 1
ATOM 773 N N . VAL B 1 36 ? 5.035 6.164 -0.017 1 82.25 36 VAL B N 1
ATOM 774 C CA . VAL B 1 36 ? 5.207 4.758 0.336 1 82.25 36 VAL B CA 1
ATOM 775 C C . VAL B 1 36 ? 6.637 4.32 0.026 1 82.25 36 VAL B C 1
ATOM 777 O O . VAL B 1 36 ? 7.242 3.564 0.792 1 82.25 36 VAL B O 1
ATOM 780 N N . GLU B 1 37 ? 7.133 4.832 -1.058 1 77.69 37 GLU B N 1
ATOM 781 C CA . GLU B 1 37 ? 8.492 4.488 -1.472 1 77.69 37 GLU B CA 1
ATOM 782 C C . GLU B 1 37 ? 9.516 4.922 -0.425 1 77.69 37 GLU B C 1
ATOM 784 O O . GLU B 1 37 ? 10.43 4.168 -0.094 1 77.69 37 GLU B O 1
ATOM 789 N N . LYS B 1 38 ? 9.219 6.094 0.113 1 85.12 38 LYS B N 1
ATOM 790 C CA . LYS B 1 38 ? 10.156 6.648 1.085 1 85.12 38 LYS B CA 1
ATOM 791 C C . LYS B 1 38 ? 9.758 6.281 2.51 1 85.12 38 LYS B C 1
ATOM 793 O O . LYS B 1 38 ? 10.469 6.598 3.465 1 85.12 38 LYS B O 1
ATOM 798 N N . LYS B 1 39 ? 8.719 5.645 2.564 1 86.38 39 LYS B N 1
ATOM 799 C CA . LYS B 1 39 ? 8.172 5.289 3.869 1 86.38 39 LYS B CA 1
ATOM 800 C C . LYS B 1 39 ? 8.094 6.508 4.785 1 86.38 39 LYS B C 1
ATOM 802 O O . LYS B 1 39 ? 8.562 6.465 5.926 1 86.38 39 LYS B O 1
ATOM 807 N N . SER B 1 40 ? 7.453 7.543 4.238 1 93.44 40 SER B N 1
ATOM 808 C CA . SER B 1 40 ? 7.41 8.789 5.004 1 93.44 40 SER B CA 1
ATOM 809 C C . SER B 1 40 ? 6.172 9.609 4.656 1 93.44 40 SER B C 1
ATOM 811 O O . SER B 1 40 ? 5.547 9.383 3.617 1 93.44 40 SER B O 1
ATOM 813 N N . VAL B 1 41 ? 5.941 10.508 5.59 1 95.69 41 VAL B N 1
ATOM 814 C CA . VAL B 1 41 ? 4.871 11.484 5.422 1 95.69 41 VAL B CA 1
ATOM 815 C C . VAL B 1 41 ? 5.406 12.891 5.684 1 95.69 41 VAL B C 1
ATOM 817 O O . VAL B 1 41 ? 5.977 13.156 6.746 1 95.69 41 VAL B O 1
ATOM 820 N N . VAL B 1 42 ? 5.266 13.703 4.73 1 97.75 42 VAL B N 1
ATOM 821 C CA . VAL B 1 42 ? 5.617 15.109 4.887 1 97.75 42 VAL B CA 1
ATOM 822 C C . VAL B 1 42 ? 4.352 15.938 5.133 1 97.75 42 VAL B C 1
ATOM 824 O O . VAL B 1 42 ? 3.361 15.789 4.414 1 97.75 42 VAL B O 1
ATOM 827 N N . VAL B 1 43 ? 4.48 16.812 6.117 1 98.06 43 VAL B N 1
ATOM 828 C CA . VAL B 1 43 ? 3.322 17.641 6.453 1 98.06 43 VAL B CA 1
ATOM 829 C C . VAL B 1 43 ? 3.748 19.094 6.578 1 98.06 43 VAL B C 1
ATOM 831 O O . VAL B 1 43 ? 4.73 19.406 7.254 1 98.06 43 VAL B O 1
ATOM 834 N N . GLU B 1 44 ? 3.074 19.938 5.859 1 98.62 44 GLU B N 1
ATOM 835 C CA . GLU B 1 44 ? 3.17 21.375 6.098 1 98.62 44 GLU B CA 1
ATOM 836 C C . GLU B 1 44 ? 2.027 21.859 6.984 1 98.62 44 GLU B C 1
ATOM 838 O O . GLU B 1 44 ? 0.863 21.547 6.738 1 98.62 44 GLU B O 1
ATOM 843 N N . PHE B 1 45 ? 2.391 22.656 7.98 1 98.44 45 PHE B N 1
ATOM 844 C CA . PHE B 1 45 ? 1.375 23.047 8.953 1 98.44 45 PHE B CA 1
ATOM 845 C C . PHE B 1 45 ? 1.779 24.312 9.688 1 98.44 45 PHE B C 1
ATOM 847 O O . PHE B 1 45 ? 2.947 24.703 9.664 1 98.44 45 PHE B O 1
ATOM 854 N N . ASP B 1 46 ? 0.756 24.906 10.195 1 98.25 46 ASP B N 1
ATOM 855 C CA . ASP B 1 46 ? 0.928 26.062 11.078 1 98.25 46 ASP B CA 1
ATOM 856 C C . ASP B 1 46 ? 0.002 25.969 12.289 1 98.25 46 ASP B C 1
ATOM 858 O O . ASP B 1 46 ? -0.806 25.047 12.391 1 98.25 46 ASP B O 1
ATOM 862 N N . ALA B 1 47 ? 0.378 26.812 13.156 1 97 47 ALA B N 1
ATOM 863 C CA . ALA B 1 47 ? -0.505 26.844 14.32 1 97 47 ALA B CA 1
ATOM 864 C C . ALA B 1 47 ? -1.97 26.891 13.898 1 97 47 ALA B C 1
ATOM 866 O O . ALA B 1 47 ? -2.314 27.562 12.922 1 97 47 ALA B O 1
ATOM 867 N N . PRO B 1 48 ? -2.713 26.109 14.531 1 98.06 48 PRO B N 1
ATOM 868 C CA . PRO B 1 48 ? -2.535 25.469 15.836 1 98.06 48 PRO B CA 1
ATOM 869 C C . PRO B 1 48 ? -2.014 24.047 15.719 1 98.06 48 PRO B C 1
ATOM 871 O O . PRO B 1 48 ? -1.78 23.391 16.734 1 98.06 48 PRO B O 1
ATOM 874 N N . ALA B 1 49 ? -1.78 23.609 14.578 1 97.94 49 ALA B N 1
ATOM 875 C CA . ALA B 1 49 ? -1.221 22.266 14.43 1 97.94 49 ALA B CA 1
ATOM 876 C C . ALA B 1 49 ? 0.196 22.203 14.992 1 97.94 49 ALA B C 1
ATOM 878 O O . ALA B 1 49 ? 0.956 23.172 14.898 1 97.94 49 ALA B O 1
ATOM 879 N N . THR B 1 50 ? 0.51 21.016 15.578 1 97.75 50 THR B N 1
ATOM 880 C CA . THR B 1 50 ? 1.853 20.734 16.078 1 97.75 50 THR B CA 1
ATOM 88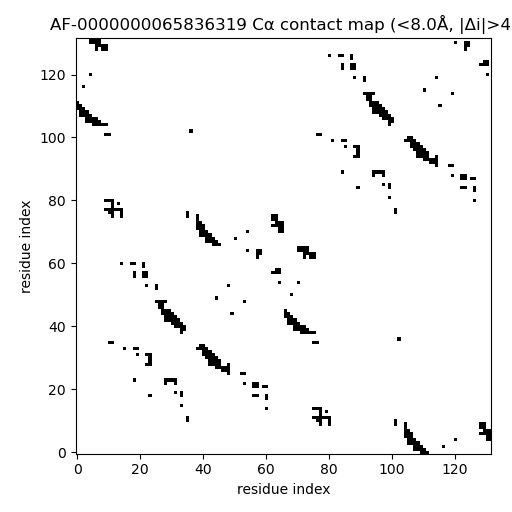1 C C . THR B 1 50 ? 2.348 19.375 15.555 1 97.75 50 THR B C 1
ATOM 883 O O . THR B 1 50 ? 1.559 18.578 15.055 1 97.75 50 THR B O 1
ATOM 886 N N . GLN B 1 51 ? 3.596 19.172 15.711 1 97.25 51 GLN B N 1
ATOM 887 C CA . GLN B 1 51 ? 4.156 17.891 15.312 1 97.25 51 GLN B CA 1
ATOM 888 C C . GLN B 1 51 ? 3.559 16.75 16.141 1 97.25 51 GLN B C 1
ATOM 890 O O . GLN B 1 51 ? 3.318 15.656 15.617 1 97.25 51 GLN B O 1
ATOM 895 N N . ASP B 1 52 ? 3.336 17.094 17.422 1 96.94 52 ASP B N 1
ATOM 896 C CA . ASP B 1 52 ? 2.787 16.078 18.328 1 96.94 52 ASP B CA 1
ATOM 897 C C . ASP B 1 52 ? 1.373 15.68 17.906 1 96.94 52 ASP B C 1
ATOM 899 O O . ASP B 1 52 ? 1.025 14.5 17.906 1 96.94 52 ASP B O 1
ATOM 903 N N . LEU B 1 53 ? 0.603 16.641 17.531 1 97.12 53 LEU B N 1
ATOM 904 C CA . LEU B 1 53 ? -0.757 16.391 17.078 1 97.12 53 LEU B CA 1
ATOM 905 C C . LEU B 1 53 ? -0.75 15.523 15.812 1 97.12 53 LEU B C 1
ATOM 907 O O . LEU B 1 53 ? -1.561 14.609 15.672 1 97.12 53 LEU B O 1
ATOM 911 N N . ILE B 1 54 ? 0.143 15.805 14.922 1 97.56 54 ILE B N 1
ATOM 912 C CA . ILE B 1 54 ? 0.242 15.086 13.656 1 97.56 54 ILE B CA 1
ATOM 913 C C . ILE B 1 54 ? 0.687 13.648 13.914 1 97.56 54 ILE B C 1
ATOM 915 O O . ILE B 1 54 ? 0.132 12.703 13.344 1 97.56 54 ILE B O 1
ATOM 919 N N . LYS B 1 55 ? 1.616 13.516 14.758 1 96.62 55 LYS B N 1
ATOM 920 C CA . LYS B 1 55 ? 2.078 12.18 15.125 1 96.62 55 LYS B CA 1
ATOM 921 C C . LYS B 1 55 ? 0.938 11.336 15.695 1 96.62 55 LYS B C 1
ATOM 923 O O . LYS B 1 55 ? 0.785 10.164 15.336 1 96.62 55 LYS B O 1
ATOM 928 N N . GLU B 1 56 ? 0.203 11.977 16.547 1 96.69 56 GLU B N 1
ATOM 929 C CA . GLU B 1 56 ? -0.937 11.289 17.141 1 96.69 56 GLU B CA 1
ATOM 930 C C . GLU B 1 56 ? -1.945 10.859 16.078 1 96.69 56 GLU B C 1
ATOM 932 O O . GLU B 1 56 ? -2.492 9.758 16.141 1 96.69 56 GLU B O 1
ATOM 937 N N . ALA B 1 57 ? -2.158 11.664 15.18 1 96.56 57 ALA B N 1
ATOM 938 C CA . ALA B 1 57 ? -3.08 11.359 14.086 1 96.56 57 ALA B CA 1
ATOM 939 C C . ALA B 1 57 ? -2.574 10.18 13.258 1 96.56 57 ALA B C 1
ATOM 941 O O . ALA B 1 57 ? -3.361 9.336 12.82 1 96.56 57 ALA B O 1
ATOM 942 N N . LEU B 1 58 ? -1.265 10.164 13.016 1 95.25 58 LEU B N 1
ATOM 943 C CA . LEU B 1 58 ? -0.667 9.055 12.289 1 95.25 58 LEU B CA 1
ATOM 944 C C . LEU B 1 58 ? -0.833 7.75 13.055 1 95.25 58 LEU B C 1
ATOM 946 O O . LEU B 1 58 ? -1.155 6.715 12.469 1 95.25 58 LEU B O 1
ATOM 950 N N . LEU B 1 59 ? -0.708 7.859 14.367 1 93.81 59 LEU B N 1
ATOM 951 C CA . LEU B 1 59 ? -0.904 6.691 15.219 1 93.81 59 LEU B CA 1
ATOM 952 C C . LEU B 1 59 ? -2.361 6.242 15.203 1 93.81 59 LEU B C 1
ATOM 954 O O . LEU B 1 59 ? -2.646 5.047 15.102 1 93.81 59 LEU B O 1
ATOM 958 N N . ASP B 1 60 ? -3.221 7.156 15.164 1 93.75 60 ASP B N 1
ATOM 959 C CA . ASP B 1 60 ? -4.652 6.871 15.109 1 93.75 60 ASP B CA 1
ATOM 960 C C . ASP B 1 60 ? -5.027 6.23 13.773 1 93.75 60 ASP B C 1
ATOM 962 O O . ASP B 1 60 ? -5.961 5.43 13.703 1 93.75 60 ASP B O 1
ATOM 966 N N . ALA B 1 61 ? -4.27 6.598 12.82 1 90.5 61 ALA B N 1
ATOM 967 C CA . ALA B 1 61 ? -4.492 6.035 11.492 1 90.5 61 ALA B CA 1
ATOM 968 C C . ALA B 1 61 ? -3.912 4.629 11.391 1 90.5 61 ALA B C 1
ATOM 970 O O . ALA B 1 61 ? -3.994 3.992 10.336 1 90.5 61 ALA B O 1
ATOM 971 N N . GLY B 1 62 ? -3.305 4.215 12.477 1 89.19 62 GLY B N 1
ATOM 972 C CA . GLY B 1 62 ? -2.807 2.85 12.484 1 89.19 62 GLY B CA 1
ATOM 973 C C . GLY B 1 62 ? -1.365 2.734 12.031 1 89.19 62 GLY B C 1
ATOM 974 O O . GLY B 1 62 ? -0.896 1.641 11.711 1 89.19 62 GLY B O 1
ATOM 975 N N . GLN B 1 63 ? -0.708 3.924 12 1 89.25 63 GLN B N 1
ATOM 976 C CA . GLN B 1 63 ? 0.669 3.91 11.516 1 89.25 63 GLN B CA 1
ATOM 977 C C . GLN B 1 63 ? 1.657 3.865 12.68 1 89.25 63 GLN B C 1
ATOM 979 O O . GLN B 1 63 ? 1.399 4.43 13.742 1 89.25 63 GLN B O 1
ATOM 984 N N . GLU B 1 64 ? 2.67 3.152 12.43 1 89.31 64 GLU B N 1
ATOM 985 C CA . GLU B 1 64 ? 3.838 3.289 13.297 1 89.31 64 GLU B CA 1
ATOM 986 C C . GLU B 1 64 ? 4.688 4.488 12.891 1 89.31 64 GLU B C 1
ATOM 988 O O . GLU B 1 64 ? 4.977 4.68 11.703 1 89.31 64 GLU B O 1
ATOM 993 N N . VAL B 1 65 ? 4.898 5.344 13.852 1 89.19 65 VAL B N 1
ATOM 994 C CA . VAL B 1 65 ? 5.707 6.527 13.586 1 89.19 65 VAL B CA 1
ATOM 995 C C . VAL B 1 65 ? 6.98 6.484 14.43 1 89.19 65 VAL B C 1
ATOM 997 O O . VAL B 1 65 ? 6.93 6.176 15.625 1 89.19 65 VAL B O 1
ATOM 1000 N N . VAL B 1 66 ? 8.062 6.66 13.703 1 81.25 66 VAL B N 1
ATOM 1001 C CA . VAL B 1 66 ? 9.328 6.699 14.438 1 81.25 66 VAL B CA 1
ATOM 1002 C C . VAL B 1 66 ? 9.867 8.125 14.469 1 81.25 66 VAL B C 1
ATOM 1004 O O . VAL B 1 66 ? 9.578 8.922 13.57 1 81.25 66 VAL B O 1
#

Sequence (132 aa):
MKATFQVPSITCNHCVDKIEKFVGEIEGVSFIDVSVEKKSVVVEFDAPATQDLIKEALLDAGQEVVMKATFQVPSITCNHCVDKIEKFVGEIEGVSFIDVSVEKKSVVVEFDAPATQDLIKEALLDAGQEVV

Radius of gyration: 18.12 Å; Cα contacts (8 Å, |Δi|>4): 250; chains: 2; bounding box: 20×54×37 Å